Protein AF-A0A9D0GCQ7-F1 (afdb_monomer_lite)

Structure (mmCIF, N/CA/C/O backbone):
data_AF-A0A9D0GCQ7-F1
#
_entry.id   AF-A0A9D0GCQ7-F1
#
loop_
_atom_site.group_PDB
_atom_site.id
_atom_site.type_symbol
_atom_site.label_atom_id
_atom_site.label_alt_id
_atom_site.label_comp_id
_atom_site.label_asym_id
_atom_site.label_entity_id
_atom_site.label_seq_id
_atom_site.pdbx_PDB_ins_code
_atom_site.Cartn_x
_atom_site.Cartn_y
_atom_site.Cartn_z
_atom_site.occupancy
_atom_site.B_iso_or_equiv
_atom_site.auth_seq_id
_atom_site.auth_comp_id
_atom_site.auth_asym_id
_atom_site.auth_atom_id
_atom_site.pdbx_PDB_model_num
ATOM 1 N N . MET A 1 1 ? 6.692 2.609 41.182 1.00 46.78 1 MET A N 1
ATOM 2 C CA . MET A 1 1 ? 5.367 3.273 41.162 1.00 46.78 1 MET A CA 1
ATOM 3 C C . MET A 1 1 ? 4.482 2.515 40.183 1.00 46.78 1 MET A C 1
ATOM 5 O O . MET A 1 1 ? 5.016 2.063 39.179 1.00 46.78 1 MET A O 1
ATOM 9 N N . PRO A 1 2 ? 3.223 2.236 40.548 1.00 45.19 2 PRO A N 1
ATOM 10 C CA . PRO A 1 2 ? 2.572 0.954 40.291 1.00 45.19 2 PRO A CA 1
ATOM 11 C C . PRO A 1 2 ? 2.073 0.790 38.853 1.00 45.19 2 PRO A C 1
ATOM 13 O O . PRO A 1 2 ? 1.591 1.734 38.231 1.00 45.19 2 PRO A O 1
ATOM 16 N N . GLU A 1 3 ? 2.179 -0.450 38.375 1.00 53.00 3 GLU A N 1
ATOM 17 C CA . GLU A 1 3 ? 1.600 -0.982 37.145 1.00 53.00 3 GLU A CA 1
ATOM 18 C C . GLU A 1 3 ? 0.112 -0.633 37.039 1.00 53.00 3 GLU A C 1
ATOM 20 O O . GLU A 1 3 ? -0.752 -1.273 37.643 1.00 53.00 3 GLU A O 1
ATOM 25 N N . ARG A 1 4 ? -0.216 0.362 36.217 1.00 47.91 4 ARG A N 1
ATOM 26 C CA . ARG A 1 4 ? -1.590 0.581 35.773 1.00 47.91 4 ARG A CA 1
ATOM 27 C C . ARG A 1 4 ? -1.899 -0.406 34.650 1.00 47.91 4 ARG A C 1
ATOM 29 O O . ARG A 1 4 ? -1.967 -0.046 33.479 1.00 47.91 4 ARG A O 1
ATOM 36 N N . ASN A 1 5 ? -2.065 -1.672 35.028 1.00 52.56 5 ASN A N 1
ATOM 37 C CA . ASN A 1 5 ? -2.637 -2.731 34.201 1.00 52.56 5 ASN A CA 1
ATOM 38 C C . ASN A 1 5 ? -4.156 -2.523 34.072 1.00 52.56 5 ASN A C 1
ATOM 40 O O . ASN A 1 5 ? -4.963 -3.395 34.403 1.00 52.56 5 ASN A O 1
ATOM 44 N N . ASP A 1 6 ? -4.553 -1.344 33.595 1.00 49.88 6 ASP A N 1
ATOM 45 C CA . ASP A 1 6 ? -5.920 -1.085 33.175 1.00 49.88 6 ASP A CA 1
ATOM 46 C C . ASP A 1 6 ? -6.077 -1.759 31.816 1.00 49.88 6 ASP A C 1
ATOM 48 O O . ASP A 1 6 ? -6.007 -1.123 30.765 1.00 49.88 6 ASP A O 1
ATOM 52 N N . ARG A 1 7 ? -6.261 -3.087 31.832 1.00 53.62 7 ARG A N 1
ATOM 53 C CA . ARG A 1 7 ? -6.811 -3.806 30.685 1.00 53.62 7 ARG A CA 1
ATOM 54 C C . ARG A 1 7 ? -8.117 -3.114 30.341 1.00 53.62 7 ARG A C 1
ATOM 56 O O . ARG A 1 7 ? -9.127 -3.316 31.016 1.00 53.62 7 ARG A O 1
ATOM 63 N N . VAL A 1 8 ? -8.058 -2.251 29.330 1.00 54.50 8 VAL A N 1
ATOM 64 C CA . VAL A 1 8 ? -9.185 -1.525 28.765 1.00 54.50 8 VAL A CA 1
ATOM 65 C C . VAL A 1 8 ? -10.245 -2.572 28.446 1.00 54.50 8 VAL A C 1
ATOM 67 O O . VAL A 1 8 ? -10.161 -3.279 27.444 1.00 54.50 8 VAL A O 1
ATOM 70 N N . LYS A 1 9 ? -11.234 -2.721 29.333 1.00 53.53 9 LYS A N 1
ATOM 71 C CA . LYS A 1 9 ? -12.414 -3.549 29.092 1.00 53.53 9 LYS A CA 1
ATOM 72 C C . LYS A 1 9 ? -13.271 -2.799 28.079 1.00 53.53 9 LYS A C 1
ATOM 74 O O . LYS A 1 9 ? -14.286 -2.198 28.427 1.00 53.53 9 LYS A O 1
ATOM 79 N N . LEU A 1 10 ? -12.835 -2.778 26.820 1.00 56.16 10 LEU A N 1
ATOM 80 C CA . LEU A 1 10 ? -13.740 -2.516 25.713 1.00 56.16 10 LEU A CA 1
ATOM 81 C C . LEU A 1 10 ? -14.829 -3.580 25.828 1.00 56.16 10 LEU A C 1
ATOM 83 O O . LEU A 1 10 ? -14.544 -4.775 25.783 1.00 56.16 10 LEU A O 1
ATOM 87 N N . GLY A 1 11 ? -16.079 -3.160 26.032 1.00 63.78 11 GLY A N 1
ATOM 88 C CA . GLY A 1 11 ? -17.202 -4.081 25.883 1.00 63.78 11 GLY A CA 1
ATOM 89 C C . GLY A 1 11 ? -17.125 -4.747 24.506 1.00 63.78 11 GLY A C 1
ATOM 90 O O . GLY A 1 11 ? -16.542 -4.174 23.586 1.00 63.78 11 GLY A O 1
ATOM 91 N N . PHE A 1 12 ? -17.717 -5.930 24.344 1.00 69.69 12 PHE A N 1
ATOM 92 C CA . PHE A 1 12 ? -17.664 -6.729 23.108 1.00 69.69 12 PHE A CA 1
ATOM 93 C C . PHE A 1 12 ? -17.808 -5.897 21.812 1.00 69.69 12 PHE A C 1
ATOM 95 O O . PHE A 1 12 ? -17.052 -6.078 20.861 1.00 69.69 12 PHE A O 1
ATOM 102 N N . LYS A 1 13 ? -18.699 -4.894 21.816 1.00 70.31 13 LYS A N 1
ATOM 103 C CA . LYS A 1 13 ? -18.906 -3.944 20.706 1.00 70.31 13 LYS A CA 1
ATOM 104 C C . LYS A 1 13 ? -17.667 -3.105 20.346 1.00 70.31 13 LYS A C 1
ATOM 106 O O . LYS A 1 13 ? -17.422 -2.856 19.173 1.00 70.31 13 LYS A O 1
ATOM 111 N N . GLY A 1 14 ? -16.889 -2.665 21.333 1.00 70.56 14 GLY A N 1
ATOM 112 C CA . GLY A 1 14 ? -15.663 -1.891 21.125 1.00 70.56 14 GLY A CA 1
ATOM 113 C C . GLY A 1 14 ? -14.505 -2.735 20.592 1.00 70.56 14 GLY A C 1
ATOM 114 O O . GLY A 1 14 ? -13.755 -2.259 19.745 1.00 70.56 14 GLY A O 1
ATOM 115 N N . ILE A 1 15 ? -14.400 -3.995 21.030 1.00 74.00 15 ILE A N 1
ATOM 116 C CA . ILE A 1 15 ? -13.413 -4.952 20.499 1.00 74.00 15 ILE A CA 1
ATOM 117 C C . ILE A 1 15 ? -13.741 -5.286 19.041 1.00 74.00 15 ILE A C 1
ATOM 119 O O . ILE A 1 15 ? -12.860 -5.244 18.188 1.00 74.00 15 ILE A O 1
ATOM 123 N N . ALA A 1 16 ? -15.017 -5.550 18.739 1.00 74.81 16 ALA A N 1
ATOM 124 C CA . ALA A 1 16 ? -15.465 -5.804 17.374 1.00 74.81 16 ALA A CA 1
ATOM 125 C C . ALA A 1 16 ? -15.187 -4.606 16.448 1.00 74.81 16 ALA A C 1
ATOM 127 O O . ALA A 1 16 ? -14.622 -4.786 15.375 1.00 74.81 16 ALA A O 1
ATOM 128 N N . ALA A 1 17 ? -15.506 -3.378 16.876 1.00 73.81 17 ALA A N 1
ATOM 129 C CA . ALA A 1 17 ? -15.229 -2.172 16.091 1.00 73.81 17 ALA A CA 1
ATOM 130 C C . ALA A 1 17 ? -13.724 -1.946 15.859 1.00 73.81 17 ALA A C 1
ATOM 132 O O . ALA A 1 17 ? -13.329 -1.574 14.757 1.00 73.81 17 ALA A O 1
ATOM 133 N N . TYR A 1 18 ? -12.889 -2.203 16.872 1.00 74.06 18 TYR A N 1
ATOM 134 C CA . TYR A 1 18 ? -11.430 -2.145 16.754 1.00 74.06 18 TYR A CA 1
ATOM 135 C C . TYR A 1 18 ? -10.902 -3.135 15.714 1.00 74.06 18 TYR A C 1
ATOM 137 O O . TYR A 1 18 ? -10.183 -2.732 14.803 1.00 74.06 18 TYR A O 1
ATOM 145 N N . LEU A 1 19 ? -11.296 -4.408 15.815 1.00 76.94 19 LEU A N 1
ATOM 146 C CA . LEU A 1 19 ? -10.848 -5.445 14.886 1.00 76.94 19 LEU A CA 1
ATOM 147 C C . LEU A 1 19 ? -11.304 -5.149 13.458 1.00 76.94 19 LEU A C 1
ATOM 149 O O . LEU A 1 19 ? -10.506 -5.253 12.535 1.00 76.94 19 LEU A O 1
ATOM 153 N N . VAL A 1 20 ? -12.558 -4.729 13.275 1.00 80.38 20 VAL A N 1
ATOM 154 C CA . VAL A 1 20 ? -13.082 -4.375 11.950 1.00 80.38 20 VAL A CA 1
ATOM 155 C C . VAL A 1 20 ? -12.306 -3.203 11.353 1.00 80.38 20 VAL A C 1
ATOM 157 O O . VAL A 1 20 ? -11.857 -3.308 10.217 1.00 80.38 20 VAL A O 1
ATOM 160 N N . LEU A 1 21 ? -12.091 -2.116 12.102 1.00 76.38 21 LEU A N 1
ATOM 161 C CA . LEU A 1 21 ? -11.327 -0.963 11.610 1.00 76.38 21 LEU A CA 1
ATOM 162 C C . LEU A 1 21 ? -9.886 -1.342 11.254 1.00 76.38 21 LEU A C 1
ATOM 164 O O . LEU A 1 21 ? -9.403 -0.965 10.191 1.00 76.38 21 LEU A O 1
ATOM 168 N N . TRP A 1 22 ? -9.223 -2.129 12.101 1.00 79.25 22 TRP A N 1
ATOM 169 C CA . TRP A 1 22 ? -7.849 -2.560 11.863 1.00 79.25 22 TRP A CA 1
ATOM 170 C C . TRP A 1 22 ? -7.726 -3.470 10.632 1.00 79.25 22 TRP A C 1
ATOM 172 O O . TRP A 1 22 ? -6.852 -3.247 9.790 1.00 79.25 22 TRP A O 1
ATOM 182 N N . ILE A 1 23 ? -8.632 -4.444 10.477 1.00 80.62 23 ILE A N 1
ATOM 183 C CA . ILE A 1 23 ? -8.663 -5.336 9.308 1.00 80.62 23 ILE A CA 1
ATOM 184 C C . ILE A 1 23 ? -8.950 -4.531 8.039 1.00 80.62 23 ILE A C 1
ATOM 186 O O . ILE A 1 23 ? -8.242 -4.686 7.047 1.00 80.62 23 ILE A O 1
ATOM 190 N N . VAL A 1 24 ? -9.953 -3.646 8.066 1.00 81.81 24 VAL A N 1
ATOM 191 C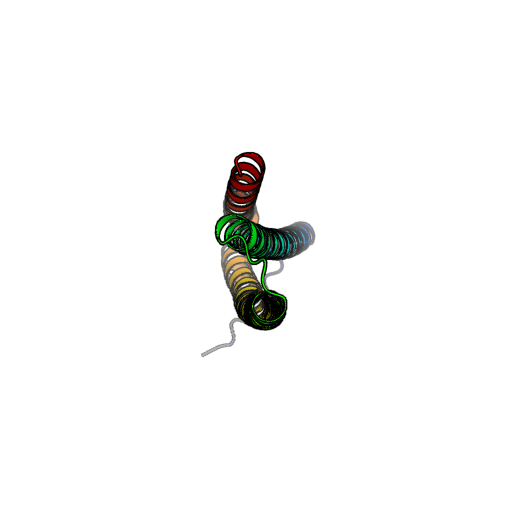 CA . VAL A 1 24 ? -10.338 -2.830 6.905 1.00 81.81 24 VAL A CA 1
ATOM 192 C C . VAL A 1 24 ? -9.200 -1.903 6.485 1.00 81.81 24 VAL A C 1
ATOM 194 O O . VAL A 1 24 ? -8.879 -1.839 5.302 1.00 81.81 24 VAL A O 1
ATOM 197 N N . SER A 1 25 ? -8.544 -1.222 7.424 1.00 74.62 25 SER A N 1
ATOM 198 C CA . SER A 1 25 ? -7.414 -0.346 7.100 1.00 74.62 25 SER A CA 1
ATOM 199 C C . SER A 1 25 ? -6.205 -1.115 6.580 1.00 74.62 25 SER A C 1
ATOM 201 O O . SER A 1 25 ? -5.588 -0.675 5.615 1.00 74.62 25 SER A O 1
ATOM 203 N N . THR A 1 26 ? -5.900 -2.283 7.149 1.00 76.62 26 THR A N 1
ATOM 204 C CA . THR A 1 26 ? -4.832 -3.151 6.629 1.00 76.62 26 THR A CA 1
ATOM 205 C C . THR A 1 26 ? -5.148 -3.617 5.207 1.00 76.62 26 THR A C 1
ATOM 207 O O . THR A 1 26 ? -4.294 -3.542 4.327 1.00 76.62 26 THR A O 1
ATOM 210 N N . ALA A 1 27 ? -6.390 -4.033 4.949 1.00 77.25 27 ALA A N 1
ATOM 211 C CA . ALA A 1 27 ? -6.829 -4.420 3.614 1.00 77.25 27 ALA A CA 1
ATOM 212 C C . ALA A 1 27 ? -6.727 -3.256 2.614 1.00 77.25 27 ALA A C 1
ATOM 214 O O . ALA A 1 27 ? -6.256 -3.454 1.499 1.00 77.25 27 ALA A O 1
ATOM 215 N N . LEU A 1 28 ? -7.104 -2.038 3.016 1.00 78.06 28 LEU A N 1
ATOM 216 C CA . LEU A 1 28 ? -6.983 -0.846 2.172 1.00 78.06 28 LEU A CA 1
ATOM 217 C C . LEU A 1 28 ? -5.527 -0.515 1.829 1.00 78.06 28 LEU A C 1
ATOM 219 O O . LEU A 1 28 ? -5.243 -0.188 0.682 1.00 78.06 28 LEU A O 1
ATOM 223 N N . VAL A 1 29 ? -4.600 -0.653 2.781 1.00 79.88 29 VAL A N 1
ATOM 224 C CA . VAL A 1 29 ? -3.161 -0.471 2.520 1.00 79.88 29 VAL A CA 1
ATOM 225 C C . VAL A 1 29 ? -2.657 -1.492 1.500 1.00 79.88 29 VAL A C 1
ATOM 227 O O . VAL A 1 29 ? -1.922 -1.130 0.585 1.00 79.88 29 VAL A O 1
ATOM 230 N N . LEU A 1 30 ? -3.079 -2.755 1.613 1.00 78.88 30 LEU A N 1
ATOM 231 C CA . LEU A 1 30 ? -2.718 -3.791 0.642 1.00 78.88 30 LEU A CA 1
ATOM 232 C C . LEU A 1 30 ? -3.270 -3.484 -0.756 1.00 78.88 30 LEU A C 1
ATOM 234 O O . LEU A 1 30 ? -2.573 -3.688 -1.748 1.00 78.88 30 LEU A O 1
ATOM 238 N N . VAL A 1 31 ? -4.499 -2.970 -0.843 1.00 79.31 31 VAL A N 1
ATOM 239 C CA . VAL A 1 31 ? -5.092 -2.538 -2.116 1.00 79.31 31 VAL A CA 1
ATOM 240 C C . VAL A 1 31 ? -4.293 -1.387 -2.724 1.00 79.31 31 VAL A C 1
ATOM 242 O O . VAL A 1 31 ? -3.931 -1.468 -3.896 1.00 79.31 31 VAL A O 1
ATOM 245 N N . ASP A 1 32 ? -3.969 -0.354 -1.946 1.00 79.75 32 ASP A N 1
ATOM 246 C CA . ASP A 1 32 ? -3.210 0.805 -2.435 1.00 79.75 32 ASP A CA 1
ATOM 247 C C . ASP A 1 32 ? -1.813 0.395 -2.925 1.00 79.75 32 ASP A C 1
ATOM 249 O O . ASP A 1 32 ? -1.364 0.790 -3.998 1.00 79.75 32 ASP A O 1
ATOM 253 N N . MET A 1 33 ? -1.174 -0.531 -2.213 1.00 78.06 33 MET A N 1
ATOM 254 C CA . MET A 1 33 ? 0.071 -1.169 -2.630 1.00 78.06 33 MET A CA 1
ATOM 255 C C . MET A 1 33 ? -0.037 -1.849 -3.998 1.00 78.06 33 MET A C 1
ATOM 257 O O . MET A 1 33 ? 0.781 -1.601 -4.888 1.00 78.06 33 MET A O 1
ATOM 261 N N . VAL A 1 34 ? -1.053 -2.688 -4.199 1.00 82.06 34 VAL A N 1
ATOM 262 C CA . VAL A 1 34 ? -1.273 -3.356 -5.490 1.00 82.06 34 VAL A CA 1
ATOM 263 C C . VAL A 1 34 ? -1.522 -2.337 -6.605 1.00 82.06 34 VAL A C 1
ATOM 265 O O . VAL A 1 34 ? -0.990 -2.505 -7.705 1.00 82.06 34 VAL A O 1
ATOM 268 N N . LEU A 1 35 ? -2.272 -1.267 -6.324 1.00 79.81 35 LEU A N 1
ATOM 269 C CA . LEU A 1 35 ? -2.525 -0.194 -7.285 1.00 79.81 35 LEU A CA 1
ATOM 270 C C . LEU A 1 35 ? -1.227 0.515 -7.688 1.00 79.81 35 LEU A C 1
ATOM 272 O O . LEU A 1 35 ? -0.952 0.621 -8.885 1.00 79.81 35 LEU A O 1
ATOM 276 N N . VAL A 1 36 ? -0.385 0.904 -6.726 1.00 78.94 36 VAL A N 1
ATOM 277 C CA . VAL A 1 36 ? 0.922 1.532 -6.991 1.00 78.94 36 VAL A CA 1
ATOM 278 C C . VAL A 1 36 ? 1.814 0.623 -7.835 1.00 78.94 36 VAL A C 1
ATOM 280 O O . VAL A 1 36 ? 2.391 1.075 -8.826 1.00 78.94 36 VAL A O 1
ATOM 283 N N . ARG A 1 37 ? 1.880 -0.676 -7.510 1.00 82.50 37 ARG A N 1
ATOM 284 C CA . ARG A 1 37 ? 2.640 -1.648 -8.310 1.00 82.50 37 ARG A CA 1
ATOM 285 C C . ARG A 1 37 ? 2.142 -1.717 -9.746 1.00 82.50 37 ARG A C 1
ATOM 287 O O . ARG A 1 37 ? 2.947 -1.675 -10.674 1.00 82.50 37 ARG A O 1
ATOM 294 N N . SER A 1 38 ? 0.826 -1.804 -9.931 1.00 81.19 38 SER A N 1
ATOM 295 C CA . SER A 1 38 ? 0.236 -1.864 -11.268 1.00 81.19 38 SER A CA 1
ATOM 296 C C . SER A 1 38 ? 0.533 -0.603 -12.086 1.00 81.19 38 SER A C 1
ATOM 298 O O . SER A 1 38 ? 0.973 -0.724 -13.227 1.00 81.19 38 SER A O 1
ATOM 300 N N . ALA A 1 39 ? 0.426 0.583 -11.478 1.00 78.62 39 ALA A N 1
ATOM 301 C CA . ALA A 1 39 ? 0.721 1.855 -12.132 1.00 78.62 39 ALA A CA 1
ATOM 302 C C . ALA A 1 39 ? 2.198 1.964 -12.550 1.00 78.62 39 ALA A C 1
ATOM 304 O O . ALA A 1 39 ? 2.494 2.377 -13.670 1.00 78.62 39 ALA A O 1
ATOM 305 N N . CYS A 1 40 ? 3.141 1.541 -11.698 1.00 80.25 40 CYS A N 1
ATOM 306 C CA . CYS A 1 40 ? 4.563 1.512 -12.056 1.00 80.25 40 CYS A CA 1
ATOM 307 C C . CYS A 1 40 ? 4.841 0.599 -13.260 1.00 80.25 40 CYS A C 1
ATOM 309 O O . CYS A 1 40 ? 5.591 0.980 -14.159 1.00 80.25 40 CYS A O 1
ATOM 311 N N . MET A 1 41 ? 4.225 -0.586 -13.306 1.00 81.75 41 MET A N 1
ATOM 312 C CA . MET A 1 41 ? 4.410 -1.533 -14.410 1.00 81.75 41 MET A CA 1
ATOM 313 C C . MET A 1 41 ? 3.775 -1.038 -15.716 1.00 81.75 41 MET A C 1
ATOM 315 O O . MET A 1 41 ? 4.387 -1.173 -16.777 1.00 81.75 41 MET A O 1
ATOM 319 N N . GLU A 1 42 ? 2.594 -0.417 -15.652 1.00 81.62 42 GLU A N 1
ATOM 320 C CA . GLU A 1 42 ? 1.953 0.233 -16.805 1.00 81.62 42 GLU A CA 1
ATOM 321 C C . GLU A 1 42 ? 2.835 1.371 -17.356 1.00 81.62 42 GLU A C 1
ATOM 323 O O . GLU A 1 42 ? 3.034 1.476 -18.569 1.00 81.62 42 GLU A O 1
ATOM 328 N N . LEU A 1 43 ? 3.465 2.160 -16.480 1.00 79.19 43 LEU A N 1
ATOM 329 C CA . LEU A 1 43 ? 4.358 3.256 -16.864 1.00 79.19 43 LEU A CA 1
ATOM 330 C C . LEU A 1 43 ? 5.664 2.754 -17.507 1.00 79.19 43 LEU A C 1
ATOM 332 O O . LEU A 1 43 ? 6.123 3.317 -18.504 1.00 79.19 43 LEU A O 1
ATOM 336 N N . LEU A 1 44 ? 6.231 1.652 -17.002 1.00 80.25 44 LEU A N 1
ATOM 337 C CA . LEU A 1 44 ? 7.369 0.971 -17.634 1.00 80.25 44 LEU A CA 1
ATOM 338 C C . LEU A 1 44 ? 6.995 0.412 -19.013 1.00 80.25 44 LEU A C 1
ATOM 340 O O . LEU A 1 44 ? 7.757 0.571 -19.969 1.00 80.25 44 LEU A O 1
ATOM 344 N N . ALA A 1 45 ? 5.813 -0.193 -19.149 1.00 79.75 45 ALA A N 1
ATOM 345 C CA . ALA A 1 45 ? 5.322 -0.698 -20.428 1.00 79.75 45 ALA A CA 1
ATOM 346 C C . ALA A 1 45 ? 5.099 0.437 -21.446 1.00 79.75 45 ALA A C 1
ATOM 348 O O . ALA A 1 45 ? 5.489 0.315 -22.612 1.00 79.75 45 ALA A O 1
ATOM 349 N N . TRP A 1 46 ? 4.540 1.569 -21.007 1.00 79.00 46 TRP A N 1
ATOM 350 C CA . TRP A 1 46 ? 4.406 2.767 -21.834 1.00 79.00 46 TRP A CA 1
ATOM 351 C C . TRP A 1 46 ? 5.772 3.302 -22.278 1.00 79.00 46 TRP A C 1
ATOM 353 O O . TRP A 1 46 ? 5.976 3.564 -23.465 1.00 79.00 46 TRP A O 1
ATOM 363 N N . TYR A 1 47 ? 6.745 3.378 -21.365 1.00 79.25 47 TYR A N 1
ATOM 364 C CA . TYR A 1 47 ? 8.105 3.810 -21.691 1.00 79.25 47 TYR A CA 1
ATOM 365 C C . TYR A 1 47 ? 8.771 2.895 -22.731 1.00 79.25 47 TYR A C 1
ATOM 367 O O . TYR A 1 47 ? 9.397 3.384 -23.677 1.00 79.25 47 TYR A O 1
ATOM 375 N N . ALA A 1 48 ? 8.581 1.577 -22.615 1.00 76.44 48 ALA A N 1
ATOM 376 C CA . ALA A 1 48 ? 9.062 0.606 -23.598 1.00 76.44 48 ALA A CA 1
ATOM 377 C C . ALA A 1 48 ? 8.462 0.846 -24.993 1.00 76.44 48 ALA A C 1
ATOM 379 O O . ALA A 1 48 ? 9.171 0.787 -26.001 1.00 76.44 48 ALA A O 1
ATOM 380 N N . LYS A 1 49 ? 7.159 1.155 -25.044 1.00 74.88 49 LYS A N 1
ATOM 381 C CA . LYS A 1 49 ? 6.425 1.452 -26.280 1.00 74.88 49 LYS A CA 1
ATOM 382 C C . LYS A 1 49 ? 6.917 2.744 -26.935 1.00 74.88 49 LYS A C 1
ATOM 384 O O . LYS A 1 49 ? 7.156 2.755 -28.138 1.00 74.88 49 LYS A O 1
ATOM 389 N N . VAL A 1 50 ? 7.126 3.808 -26.157 1.00 77.31 50 VAL A N 1
ATOM 390 C CA . VAL A 1 50 ? 7.613 5.109 -26.658 1.00 77.31 50 VAL A CA 1
ATOM 391 C C . VAL A 1 50 ? 9.050 5.024 -27.170 1.00 77.31 50 VAL A C 1
ATOM 393 O O . VAL A 1 50 ? 9.377 5.613 -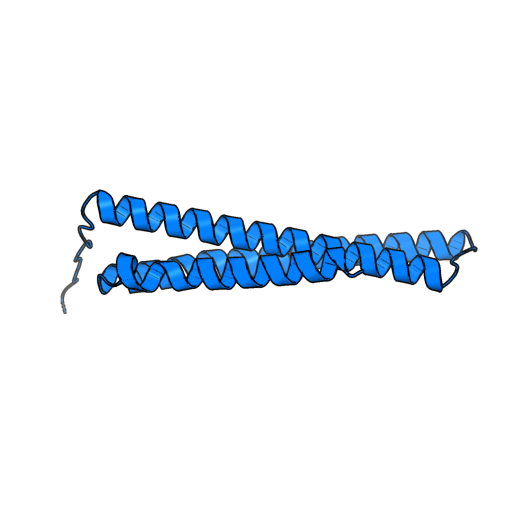28.197 1.00 77.31 50 VAL A O 1
ATOM 396 N N . ARG A 1 51 ? 9.919 4.268 -26.491 1.00 74.38 51 ARG A N 1
ATOM 397 C CA . ARG A 1 51 ? 11.316 4.075 -26.915 1.00 74.38 51 ARG A CA 1
ATOM 398 C C . ARG A 1 51 ? 11.475 3.146 -28.120 1.00 74.38 51 ARG A C 1
ATOM 400 O O . ARG A 1 51 ? 12.599 2.982 -28.581 1.00 74.38 51 ARG A O 1
ATOM 407 N N . ASN A 1 52 ? 10.378 2.567 -28.617 1.00 67.62 52 ASN A N 1
ATOM 408 C CA . ASN A 1 52 ? 10.333 1.663 -29.762 1.00 67.62 52 ASN A CA 1
ATOM 409 C C . ASN A 1 52 ? 11.470 0.630 -29.717 1.00 67.62 52 ASN A C 1
ATOM 411 O O . ASN A 1 52 ? 12.284 0.538 -30.636 1.00 67.62 52 ASN A O 1
ATOM 415 N N . ILE A 1 53 ? 11.565 -0.092 -28.593 1.00 64.50 53 ILE A N 1
ATOM 416 C CA . ILE A 1 53 ? 12.620 -1.079 -28.334 1.00 64.50 53 ILE A CA 1
ATOM 417 C C . ILE A 1 53 ? 12.458 -2.244 -29.331 1.00 64.50 53 ILE A C 1
ATOM 419 O O . ILE A 1 53 ? 11.798 -3.253 -29.066 1.00 64.50 53 ILE A O 1
ATOM 423 N N . ALA A 1 54 ? 13.005 -2.066 -30.532 1.00 58.94 54 ALA A N 1
ATOM 424 C CA . ALA A 1 54 ? 12.910 -2.998 -31.650 1.00 58.94 54 ALA A CA 1
ATOM 425 C C . ALA A 1 54 ? 14.014 -4.061 -31.601 1.00 58.94 54 ALA A C 1
ATOM 427 O O . ALA A 1 54 ? 13.801 -5.184 -32.050 1.00 58.94 54 ALA A O 1
ATOM 428 N N . ASP A 1 55 ? 15.156 -3.715 -31.006 1.00 71.31 55 ASP A N 1
ATOM 429 C CA . ASP A 1 55 ? 16.342 -4.561 -30.965 1.00 71.31 55 ASP A CA 1
ATOM 430 C C . ASP A 1 55 ? 16.229 -5.667 -29.908 1.00 71.31 55 ASP A C 1
ATOM 432 O O . ASP A 1 55 ? 15.888 -5.413 -28.746 1.00 71.31 55 ASP A O 1
ATOM 436 N N . THR A 1 56 ? 16.543 -6.907 -30.286 1.00 66.44 56 THR A N 1
ATOM 437 C CA . THR A 1 56 ? 16.376 -8.090 -29.421 1.00 66.44 56 THR A CA 1
ATOM 438 C C . THR A 1 56 ? 17.221 -7.985 -28.148 1.00 66.44 56 THR A C 1
ATOM 440 O O . THR A 1 56 ? 16.745 -8.305 -27.059 1.00 66.44 56 THR A O 1
ATOM 443 N N . ALA A 1 57 ? 18.445 -7.456 -28.254 1.00 70.44 57 ALA A N 1
ATOM 444 C CA . ALA A 1 57 ? 19.328 -7.222 -27.108 1.00 70.44 57 ALA A CA 1
ATOM 445 C C . ALA A 1 57 ? 18.787 -6.133 -26.160 1.00 70.44 57 ALA A C 1
ATOM 447 O O . ALA A 1 57 ? 18.855 -6.272 -24.937 1.00 70.44 57 ALA A O 1
ATOM 448 N N . ALA A 1 58 ? 18.183 -5.077 -26.714 1.00 68.62 58 ALA A N 1
ATOM 449 C CA . ALA A 1 58 ? 17.577 -4.003 -25.933 1.00 68.62 58 ALA A CA 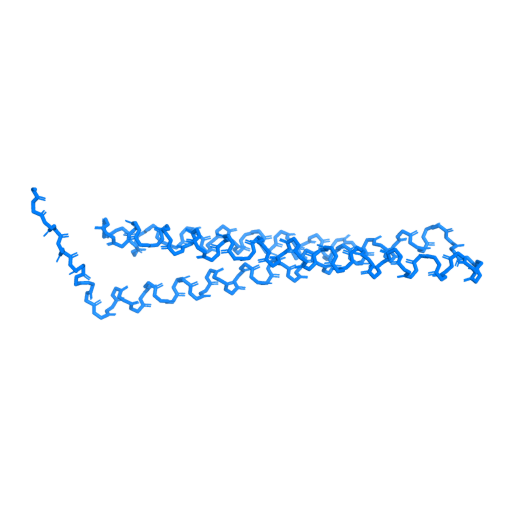1
ATOM 450 C C . ALA A 1 58 ? 16.305 -4.474 -25.203 1.00 68.62 58 ALA A C 1
ATOM 452 O O . ALA A 1 58 ? 16.069 -4.061 -24.069 1.00 68.62 58 ALA A O 1
ATOM 453 N N . ARG A 1 59 ? 15.531 -5.401 -25.791 1.00 70.31 59 ARG A N 1
ATOM 454 C CA . ARG A 1 59 ? 14.386 -6.054 -25.125 1.00 70.31 59 ARG A CA 1
ATOM 455 C C . ARG A 1 59 ? 14.811 -6.928 -23.948 1.00 70.31 59 ARG A C 1
ATOM 457 O O . ARG A 1 59 ? 14.176 -6.864 -22.900 1.00 70.31 59 ARG A O 1
ATOM 464 N N . PHE A 1 60 ? 15.886 -7.706 -24.097 1.00 71.94 60 PHE A N 1
ATOM 465 C CA . PHE A 1 60 ? 16.428 -8.517 -23.000 1.00 71.94 60 PHE A CA 1
ATOM 466 C C . PHE A 1 60 ? 16.904 -7.648 -21.833 1.00 71.94 60 PHE A C 1
ATOM 468 O O . PHE A 1 60 ? 16.502 -7.882 -20.696 1.00 71.94 60 PHE A O 1
ATOM 475 N N . SER A 1 61 ? 17.704 -6.615 -22.114 1.00 76.75 61 SER A N 1
ATOM 476 C CA . SER A 1 61 ? 18.178 -5.676 -21.089 1.00 76.75 61 SER A CA 1
ATOM 477 C C . SER A 1 61 ? 17.013 -4.968 -20.384 1.00 76.75 61 SER A C 1
ATOM 479 O O . SER A 1 61 ? 16.969 -4.903 -19.157 1.00 76.75 61 SER A O 1
ATOM 481 N N . PHE A 1 62 ? 16.005 -4.531 -21.144 1.00 77.31 62 PHE A N 1
ATOM 482 C CA . PHE A 1 62 ? 14.805 -3.918 -20.580 1.00 77.31 62 PHE A CA 1
ATOM 483 C C . PHE A 1 62 ? 14.009 -4.884 -19.688 1.00 77.31 62 PHE A C 1
ATOM 485 O O . PHE A 1 62 ? 13.566 -4.488 -18.615 1.00 77.31 62 PHE A O 1
ATOM 492 N N . GLY A 1 63 ? 13.881 -6.158 -20.074 1.00 78.12 63 GLY A N 1
ATOM 493 C CA . GLY A 1 63 ? 13.234 -7.186 -19.253 1.00 78.12 63 GLY A CA 1
ATOM 494 C C . GLY A 1 63 ? 13.918 -7.394 -17.898 1.00 78.12 63 GLY A C 1
ATOM 495 O O . GLY A 1 63 ? 13.237 -7.462 -16.878 1.00 78.12 63 GLY A O 1
ATOM 496 N N . PHE A 1 64 ? 15.256 -7.408 -17.866 1.00 82.75 64 PHE A N 1
ATOM 497 C CA . PHE A 1 64 ? 16.012 -7.464 -16.609 1.00 82.75 64 PHE A CA 1
ATOM 498 C C . PHE A 1 64 ? 15.782 -6.231 -15.733 1.00 82.75 64 PHE A C 1
ATOM 500 O O . PHE A 1 64 ? 15.624 -6.366 -14.522 1.00 82.75 64 PHE A O 1
ATOM 507 N N . VAL A 1 65 ? 15.741 -5.036 -16.330 1.00 81.25 65 VAL A N 1
ATOM 508 C CA . VAL A 1 65 ? 15.462 -3.796 -15.591 1.00 81.25 65 VAL A CA 1
ATOM 509 C C . VAL A 1 65 ? 14.054 -3.824 -15.002 1.00 81.25 65 VAL A C 1
ATOM 511 O O . VAL A 1 65 ? 13.885 -3.488 -13.835 1.00 81.25 65 VAL A O 1
ATOM 514 N N . VAL A 1 66 ? 13.053 -4.267 -15.766 1.00 83.81 66 VAL A N 1
ATOM 515 C CA . VAL A 1 66 ? 11.669 -4.377 -15.285 1.00 83.81 66 VAL A CA 1
ATOM 516 C C . VAL A 1 66 ? 11.556 -5.380 -14.133 1.00 83.81 66 VAL A C 1
ATOM 518 O O . VAL A 1 66 ? 10.944 -5.050 -13.122 1.00 83.81 66 VAL A O 1
ATOM 521 N N . ASP A 1 67 ? 12.179 -6.558 -14.232 1.00 82.94 67 ASP A N 1
ATOM 522 C CA . ASP A 1 67 ? 12.173 -7.558 -13.150 1.00 82.94 67 ASP A CA 1
ATOM 523 C C . ASP A 1 67 ? 12.905 -7.049 -11.893 1.00 82.94 67 ASP A C 1
ATOM 525 O O . ASP A 1 67 ? 12.414 -7.193 -10.774 1.00 82.94 67 ASP A O 1
ATOM 529 N N . ALA A 1 68 ? 14.049 -6.379 -12.057 1.00 83.88 68 ALA A N 1
ATOM 530 C CA . ALA A 1 68 ? 14.770 -5.773 -10.939 1.00 83.88 68 ALA A CA 1
ATOM 531 C C . ALA A 1 68 ? 13.951 -4.665 -10.253 1.00 83.88 68 ALA A C 1
ATOM 533 O O . ALA A 1 68 ? 13.916 -4.599 -9.021 1.00 83.88 68 ALA A O 1
ATOM 534 N N . VAL A 1 69 ? 13.269 -3.822 -11.036 1.00 83.75 69 VAL A N 1
ATOM 535 C CA . VAL A 1 69 ? 12.385 -2.773 -10.513 1.00 83.75 69 VAL A CA 1
ATOM 536 C C . VAL A 1 69 ? 11.183 -3.384 -9.801 1.00 83.75 69 VAL A C 1
ATOM 538 O O . VAL A 1 69 ? 10.895 -2.957 -8.690 1.00 83.75 69 VAL A O 1
ATOM 541 N N . ASP A 1 70 ? 10.527 -4.402 -10.365 1.00 84.44 70 ASP A N 1
ATOM 542 C CA . ASP A 1 70 ? 9.381 -5.067 -9.729 1.00 84.44 70 ASP A CA 1
ATOM 543 C C . ASP A 1 70 ? 9.769 -5.692 -8.381 1.00 84.44 70 ASP A C 1
ATOM 545 O O . ASP A 1 70 ? 9.107 -5.466 -7.368 1.00 84.44 70 ASP A O 1
ATOM 549 N N . ARG A 1 71 ? 10.907 -6.396 -8.320 1.00 83.06 71 ARG A N 1
ATOM 550 C CA . ARG A 1 71 ? 11.432 -6.961 -7.065 1.00 83.06 71 ARG A CA 1
ATOM 551 C C . ARG A 1 71 ? 11.789 -5.884 -6.044 1.00 83.06 71 ARG A C 1
ATOM 553 O O . ARG A 1 71 ? 11.485 -6.040 -4.861 1.00 83.06 71 ARG A O 1
ATOM 560 N N . GLY A 1 72 ? 12.421 -4.796 -6.484 1.00 83.12 72 GLY A N 1
ATOM 561 C CA . GLY A 1 72 ? 12.728 -3.651 -5.626 1.00 83.12 72 GLY A CA 1
ATOM 562 C C . GLY A 1 72 ? 11.460 -2.998 -5.075 1.00 83.12 72 GLY A C 1
ATOM 563 O O . GLY A 1 72 ? 11.380 -2.706 -3.882 1.00 83.12 72 GLY A O 1
ATOM 564 N N . LEU A 1 73 ? 10.441 -2.843 -5.922 1.00 82.19 73 LEU A N 1
ATOM 565 C CA . LEU A 1 73 ? 9.145 -2.297 -5.543 1.00 82.19 73 LEU A CA 1
ATOM 566 C C . LEU A 1 73 ? 8.461 -3.185 -4.501 1.00 82.19 73 LEU A C 1
ATOM 568 O O . LEU A 1 73 ? 8.015 -2.683 -3.474 1.00 82.19 73 LEU A O 1
ATOM 572 N N . LEU A 1 74 ? 8.453 -4.506 -4.712 1.00 83.62 74 LEU A N 1
ATOM 573 C CA . LEU A 1 74 ? 7.906 -5.473 -3.758 1.00 83.62 74 LEU A CA 1
ATOM 574 C C . LEU A 1 74 ? 8.590 -5.382 -2.390 1.00 83.62 74 LEU A C 1
ATOM 576 O O . LEU A 1 74 ? 7.905 -5.436 -1.370 1.00 83.62 74 LEU A O 1
ATOM 580 N N . LEU A 1 75 ? 9.914 -5.203 -2.348 1.00 82.75 75 LEU A N 1
ATOM 581 C CA . LEU A 1 75 ? 10.647 -5.035 -1.093 1.00 82.75 75 LEU A CA 1
ATOM 582 C C . LEU A 1 75 ? 10.236 -3.743 -0.369 1.00 82.75 75 LEU A C 1
ATOM 584 O O . LEU A 1 75 ? 9.924 -3.772 0.821 1.00 82.75 75 LEU A O 1
ATOM 588 N N . VAL A 1 76 ? 10.194 -2.617 -1.087 1.00 81.38 76 VAL A N 1
ATOM 589 C CA . VAL A 1 76 ? 9.773 -1.321 -0.527 1.00 81.38 76 VAL A CA 1
ATOM 590 C C . VAL A 1 76 ? 8.337 -1.395 -0.012 1.00 81.38 76 VAL A C 1
ATOM 592 O O . VAL A 1 76 ? 8.056 -0.946 1.098 1.00 81.38 76 VAL A O 1
ATOM 595 N N . MET A 1 77 ? 7.438 -2.013 -0.776 1.00 78.00 77 MET A N 1
ATOM 596 C CA . MET A 1 77 ? 6.043 -2.212 -0.390 1.00 78.00 77 MET A CA 1
ATOM 597 C C . MET A 1 77 ? 5.909 -3.138 0.816 1.00 78.00 77 MET A C 1
ATOM 599 O O . MET A 1 77 ? 5.115 -2.853 1.704 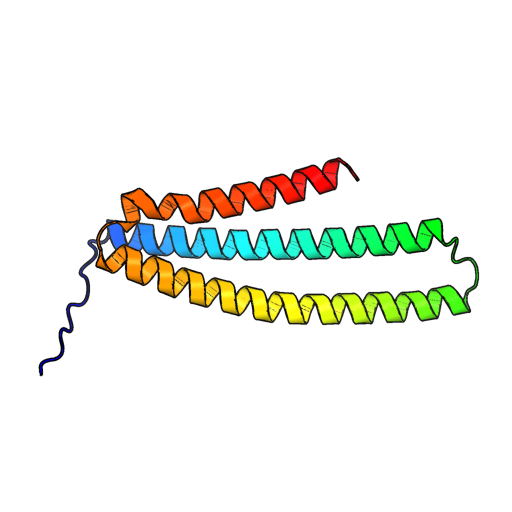1.00 78.00 77 MET A O 1
ATOM 603 N N . ALA A 1 78 ? 6.701 -4.207 0.906 1.00 78.19 78 ALA A N 1
ATOM 604 C CA . ALA A 1 78 ? 6.692 -5.085 2.070 1.00 78.19 78 ALA A CA 1
ATOM 605 C C . ALA A 1 78 ? 7.087 -4.325 3.346 1.00 78.19 78 ALA A C 1
ATOM 607 O O . ALA A 1 78 ? 6.401 -4.427 4.362 1.00 78.19 78 ALA A O 1
ATOM 608 N N . VAL A 1 79 ? 8.143 -3.505 3.283 1.00 83.81 79 VAL A N 1
ATOM 609 C CA . VAL A 1 79 ? 8.586 -2.673 4.415 1.00 83.81 79 VAL A CA 1
ATOM 610 C C . VAL A 1 79 ? 7.536 -1.618 4.768 1.00 83.81 79 VAL A C 1
ATOM 612 O O . VAL A 1 79 ? 7.181 -1.466 5.939 1.00 83.81 79 VAL A O 1
ATOM 615 N N . ALA A 1 80 ? 6.997 -0.920 3.768 1.00 76.75 80 ALA A N 1
ATOM 616 C CA . ALA A 1 80 ? 5.953 0.078 3.969 1.00 76.75 80 ALA A CA 1
ATOM 617 C C . ALA A 1 80 ? 4.664 -0.539 4.541 1.00 76.75 80 ALA A C 1
ATOM 619 O O . ALA A 1 80 ? 4.037 0.059 5.410 1.00 76.75 80 ALA A O 1
ATOM 620 N N . GLY A 1 81 ? 4.296 -1.751 4.117 1.00 76.56 81 GLY A N 1
ATOM 621 C CA . GLY A 1 81 ? 3.112 -2.471 4.587 1.00 76.56 81 GLY A CA 1
ATOM 622 C C . GLY A 1 81 ? 3.255 -2.900 6.035 1.00 76.56 81 GLY A C 1
ATOM 623 O O . GLY A 1 81 ? 2.330 -2.714 6.824 1.00 76.56 81 GLY A O 1
ATOM 624 N N . LEU A 1 82 ? 4.442 -3.376 6.412 1.00 79.44 82 LEU A N 1
ATOM 625 C CA . LEU A 1 82 ? 4.755 -3.696 7.801 1.00 79.44 82 LEU A CA 1
ATOM 626 C C . LEU A 1 82 ? 4.697 -2.442 8.685 1.00 79.44 82 LEU A C 1
ATOM 628 O O . LEU A 1 82 ? 4.070 -2.454 9.744 1.00 79.44 82 LEU A O 1
ATOM 632 N N . GLY A 1 83 ? 5.298 -1.340 8.224 1.00 78.12 83 GLY A N 1
ATOM 633 C CA . GLY A 1 83 ? 5.268 -0.056 8.925 1.00 78.12 83 GLY A CA 1
ATOM 634 C C . GLY A 1 83 ? 3.850 0.494 9.089 1.00 78.12 83 GLY A C 1
ATOM 635 O O . GLY A 1 83 ? 3.485 0.943 10.174 1.00 78.12 83 GLY A O 1
ATOM 636 N N . ALA A 1 84 ? 3.025 0.401 8.045 1.00 74.06 84 ALA A N 1
ATOM 637 C CA . ALA A 1 84 ? 1.629 0.816 8.084 1.00 74.06 84 ALA A CA 1
ATOM 638 C C . ALA A 1 84 ? 0.795 -0.056 9.033 1.00 74.06 84 ALA A C 1
ATOM 640 O O . ALA A 1 84 ? 0.007 0.486 9.803 1.00 74.06 84 ALA A O 1
ATOM 641 N N . ALA A 1 85 ? 0.993 -1.378 9.038 1.00 74.75 85 ALA A N 1
ATOM 642 C CA . ALA A 1 85 ? 0.293 -2.286 9.946 1.00 74.75 85 ALA A CA 1
ATOM 643 C C . ALA A 1 85 ? 0.607 -1.973 11.419 1.00 74.75 85 ALA A C 1
ATOM 645 O O . ALA A 1 85 ? -0.312 -1.823 12.229 1.00 74.75 85 ALA A O 1
ATOM 646 N N . ILE A 1 86 ? 1.892 -1.787 11.746 1.00 79.88 86 ILE A N 1
ATOM 647 C CA . ILE A 1 86 ? 2.342 -1.421 13.098 1.00 79.88 86 ILE A CA 1
ATOM 648 C C . ILE A 1 86 ? 1.832 -0.024 13.478 1.00 79.88 86 ILE A C 1
ATOM 650 O O . ILE A 1 86 ? 1.339 0.184 14.587 1.00 79.88 86 ILE A O 1
ATOM 654 N N . GLY A 1 87 ? 1.914 0.941 12.558 1.00 75.06 87 GLY A N 1
ATOM 655 C CA . GLY A 1 87 ? 1.445 2.309 12.781 1.00 75.06 87 GLY A CA 1
ATOM 656 C C . GLY A 1 87 ? -0.064 2.389 13.014 1.00 75.06 87 GLY A C 1
ATOM 657 O O . GLY A 1 87 ? -0.511 3.085 13.926 1.00 75.06 87 GLY A O 1
ATOM 658 N N . LEU A 1 88 ? -0.851 1.637 12.239 1.00 75.81 88 LEU A N 1
ATOM 659 C CA . LEU A 1 88 ? -2.298 1.521 12.418 1.00 75.81 88 LEU A CA 1
ATOM 660 C C . LEU A 1 88 ? -2.635 0.871 13.758 1.00 75.81 88 LEU A C 1
ATOM 662 O O . LEU A 1 88 ? -3.506 1.371 14.465 1.00 75.81 88 LEU A O 1
ATOM 666 N N . GLU A 1 89 ? -1.937 -0.200 14.141 1.00 77.06 89 GLU A N 1
ATOM 667 C CA . GLU A 1 89 ? -2.131 -0.838 15.445 1.00 77.06 89 GLU A CA 1
ATOM 668 C C . GLU A 1 89 ? -1.857 0.140 16.596 1.00 77.06 89 GLU A C 1
ATOM 670 O O . GLU A 1 89 ? -2.699 0.303 17.483 1.00 77.06 89 GLU A O 1
ATOM 675 N N . ALA A 1 90 ? -0.732 0.860 16.554 1.00 74.44 90 ALA A N 1
ATOM 676 C CA . ALA A 1 90 ? -0.388 1.862 17.560 1.00 74.44 90 ALA A CA 1
ATOM 677 C C . ALA A 1 90 ? -1.436 2.988 17.635 1.00 74.44 90 ALA A C 1
ATOM 679 O O . ALA A 1 90 ? -1.869 3.371 18.727 1.00 74.44 90 ALA A O 1
ATOM 680 N N . LEU A 1 91 ? -1.895 3.482 16.481 1.00 74.44 91 LEU A N 1
ATOM 681 C CA . LEU A 1 91 ? -2.903 4.536 16.391 1.00 74.44 91 LEU A CA 1
ATOM 682 C C . LEU A 1 91 ? -4.256 4.078 16.949 1.00 74.44 91 LEU A C 1
ATOM 684 O O . LEU A 1 91 ? -4.869 4.783 17.756 1.00 74.44 91 LEU A O 1
ATOM 688 N N . TYR A 1 92 ? -4.727 2.893 16.555 1.00 71.69 92 TYR A N 1
ATOM 689 C CA . TYR A 1 92 ? -5.997 2.357 17.035 1.00 71.69 92 TYR A CA 1
ATOM 690 C C . TYR A 1 92 ? -5.946 2.001 18.516 1.00 71.69 92 TYR A C 1
ATOM 692 O O . TYR A 1 92 ? -6.925 2.247 19.221 1.00 71.69 92 TYR A O 1
ATOM 700 N N . ARG A 1 93 ? -4.815 1.500 19.021 1.00 73.88 93 ARG A N 1
ATOM 701 C CA . ARG A 1 93 ? -4.619 1.265 20.456 1.00 73.88 93 ARG A CA 1
ATOM 702 C C . ARG A 1 93 ? -4.723 2.568 21.249 1.00 73.88 93 ARG A C 1
ATOM 704 O O . ARG A 1 93 ? -5.473 2.630 22.222 1.00 73.88 93 ARG A O 1
ATOM 711 N N . HIS A 1 94 ? -4.086 3.636 20.773 1.00 73.94 94 HIS A N 1
ATOM 712 C CA . HIS A 1 94 ? -4.165 4.951 21.410 1.00 73.94 94 HIS A CA 1
ATOM 713 C C . HIS 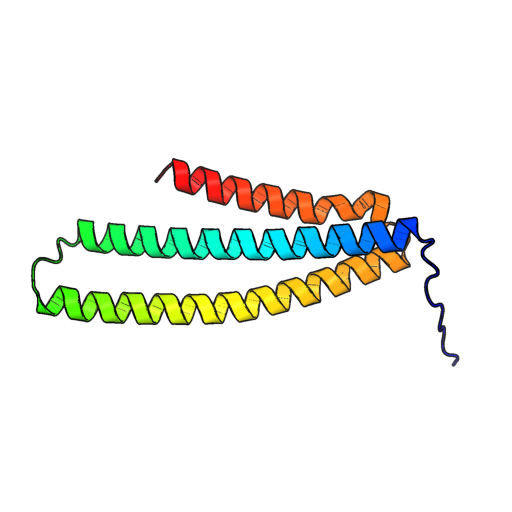A 1 94 ? -5.589 5.544 21.383 1.00 73.94 94 HIS A C 1
ATOM 715 O O . HIS A 1 94 ? -6.077 6.087 22.381 1.00 73.94 94 HIS A O 1
ATOM 721 N N . LEU A 1 95 ? -6.308 5.382 20.266 1.00 69.00 95 LEU A N 1
ATOM 722 C CA . LEU A 1 95 ? -7.714 5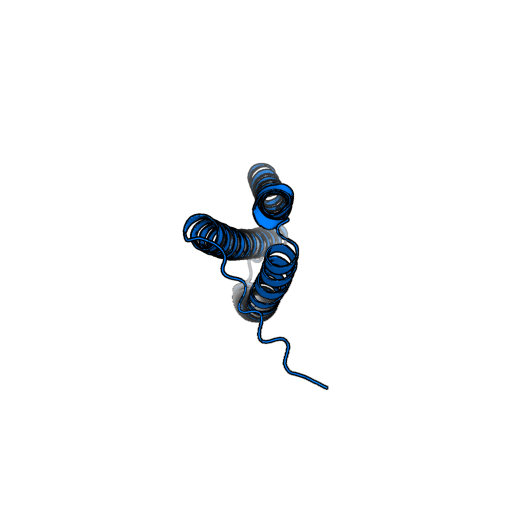.790 20.122 1.00 69.00 95 LEU A CA 1
ATOM 723 C C . LEU A 1 95 ? -8.668 4.969 21.009 1.00 69.00 95 LEU A C 1
ATOM 725 O O . LEU A 1 95 ? -9.692 5.493 21.470 1.00 69.00 95 LEU A O 1
ATOM 729 N N . ALA A 1 96 ? -8.344 3.695 21.250 1.00 67.44 96 ALA A N 1
ATOM 730 C CA . ALA A 1 96 ? -9.094 2.798 22.121 1.00 67.44 96 ALA A CA 1
ATOM 731 C C . ALA A 1 96 ? -8.962 3.205 23.595 1.00 67.44 96 ALA A C 1
ATOM 733 O O . ALA A 1 96 ? -9.968 3.273 24.305 1.00 67.44 96 ALA A O 1
ATOM 734 N N . GLU A 1 97 ? -7.745 3.548 24.028 1.00 72.06 97 GLU A N 1
ATOM 735 C CA . GLU A 1 97 ? -7.446 4.029 25.385 1.00 72.06 97 GLU A CA 1
ATOM 736 C C . GLU A 1 97 ? -8.226 5.308 25.727 1.00 72.06 97 GLU A C 1
ATOM 738 O O . GLU A 1 97 ? -8.745 5.450 26.834 1.00 72.06 97 GLU A O 1
ATOM 743 N N . HIS A 1 98 ? -8.417 6.200 24.751 1.00 70.62 98 HIS A N 1
ATOM 744 C CA . HIS A 1 98 ? -9.124 7.472 24.937 1.00 70.62 98 HIS A CA 1
ATOM 745 C C . HIS A 1 98 ? -10.648 7.389 24.715 1.00 70.62 98 HIS A C 1
ATOM 747 O O . HIS A 1 98 ? -11.321 8.421 24.708 1.00 70.62 98 HIS A O 1
ATOM 753 N N . ARG A 1 99 ? -11.218 6.189 24.499 1.00 63.72 99 ARG A N 1
ATOM 754 C CA . ARG A 1 99 ? -12.640 5.961 24.137 1.00 63.72 99 ARG A CA 1
ATOM 755 C C . ARG A 1 99 ? -13.137 6.755 22.912 1.00 63.72 99 ARG A C 1
ATOM 757 O O . ARG A 1 99 ? -14.344 6.871 22.704 1.00 63.72 99 ARG A O 1
ATOM 764 N N . ARG A 1 100 ? -12.244 7.276 22.065 1.00 67.94 100 ARG A N 1
ATOM 765 C CA . ARG A 1 100 ? -12.608 8.033 20.848 1.00 67.94 100 ARG A CA 1
ATOM 766 C C . ARG A 1 100 ? -12.707 7.167 19.596 1.00 67.94 100 ARG A C 1
ATOM 768 O O . ARG A 1 100 ? -13.086 7.665 18.540 1.00 67.94 100 ARG A O 1
ATOM 775 N N . LEU A 1 101 ? -12.441 5.868 19.720 1.00 62.94 101 LEU A N 1
ATOM 776 C CA . LEU A 1 101 ? -12.391 4.925 18.604 1.00 62.94 101 LEU A CA 1
ATOM 777 C C . LEU A 1 101 ? -13.650 4.938 17.715 1.00 62.94 101 LEU A C 1
ATOM 779 O O . LEU A 1 101 ? -13.533 4.992 16.498 1.00 62.94 101 LEU A O 1
ATOM 783 N N . LEU A 1 102 ? -14.850 4.971 18.306 1.00 60.25 102 LEU A N 1
ATOM 784 C CA . LEU A 1 102 ? -16.113 4.997 17.548 1.00 60.25 102 LEU A CA 1
ATOM 785 C C . LEU A 1 102 ? -16.393 6.342 16.860 1.00 60.25 102 LEU A C 1
ATOM 787 O O . LEU A 1 102 ? -17.130 6.379 15.881 1.00 60.25 102 LEU A O 1
ATOM 791 N N . ARG A 1 103 ? -15.833 7.446 17.368 1.00 66.44 103 ARG A N 1
ATOM 792 C CA . ARG A 1 103 ? -16.118 8.798 16.864 1.00 66.44 103 ARG A CA 1
ATOM 793 C C . ARG A 1 103 ? -15.088 9.274 15.842 1.00 66.44 103 ARG A C 1
ATOM 795 O O . ARG A 1 103 ? -15.462 9.923 14.872 1.00 66.44 103 ARG A O 1
ATOM 802 N N . ASP A 1 104 ? -13.817 8.937 16.048 1.00 70.19 104 ASP A N 1
ATOM 803 C CA . ASP A 1 104 ? -12.701 9.411 15.221 1.00 70.19 104 ASP A CA 1
ATOM 804 C C . ASP A 1 104 ? -12.005 8.292 14.428 1.00 70.19 104 ASP A C 1
ATOM 806 O O . ASP A 1 104 ? -11.308 8.583 13.457 1.00 70.19 104 ASP A O 1
ATOM 810 N N . GLY A 1 105 ? -12.225 7.016 14.771 1.00 65.00 105 GLY A N 1
ATOM 811 C CA . GLY A 1 105 ? -11.563 5.882 14.114 1.00 65.00 105 GLY A CA 1
ATOM 812 C C . GLY A 1 105 ? -11.933 5.693 12.640 1.00 65.00 105 GLY A C 1
ATOM 813 O O . GLY A 1 105 ? -11.140 5.126 11.896 1.00 65.00 105 GLY A O 1
ATOM 814 N N . TRP A 1 106 ? -13.084 6.215 12.197 1.00 72.56 106 TRP A N 1
ATOM 815 C CA . TRP A 1 106 ? -13.536 6.146 10.800 1.00 72.56 106 TRP A CA 1
ATOM 816 C C . TRP A 1 106 ? -12.776 7.092 9.855 1.00 72.56 106 TRP A C 1
ATOM 818 O O . TRP A 1 106 ? -12.787 6.883 8.644 1.00 72.56 106 TRP A O 1
ATOM 828 N N . LYS A 1 107 ? -12.081 8.110 10.381 1.00 76.44 107 LYS A N 1
ATOM 829 C CA . LYS A 1 107 ? -11.347 9.084 9.552 1.00 76.44 107 LYS A CA 1
ATOM 830 C C . LYS A 1 107 ? -10.164 8.448 8.826 1.00 76.44 107 LYS A C 1
ATOM 832 O O . LYS A 1 107 ? -9.887 8.784 7.683 1.00 76.44 107 LYS A O 1
ATOM 837 N N . VAL A 1 108 ? -9.489 7.509 9.484 1.00 73.25 108 VAL A N 1
ATOM 838 C CA . VAL A 1 108 ? -8.313 6.812 8.948 1.00 73.25 108 VAL A CA 1
ATOM 839 C C . VAL A 1 108 ? -8.661 5.967 7.712 1.00 73.25 108 VAL A C 1
ATOM 841 O O . VAL A 1 108 ? -8.059 6.200 6.665 1.00 73.25 108 VAL A O 1
ATOM 844 N N . PRO A 1 109 ? -9.651 5.050 7.749 1.00 70.12 109 PRO A N 1
ATOM 845 C CA . PRO A 1 109 ? -10.058 4.326 6.552 1.00 70.12 109 PRO A CA 1
ATOM 846 C C . PRO A 1 109 ? -10.678 5.254 5.504 1.00 70.12 109 PRO A C 1
ATOM 848 O O . PRO A 1 109 ? -10.477 5.011 4.324 1.00 70.12 109 PRO A O 1
ATOM 851 N N . ALA A 1 110 ? -11.361 6.342 5.884 1.00 71.81 110 ALA A N 1
ATOM 852 C CA . ALA A 1 110 ? -11.891 7.301 4.910 1.00 71.81 110 ALA A CA 1
ATOM 853 C C . ALA A 1 110 ? -10.783 7.984 4.084 1.00 71.81 110 ALA A C 1
ATOM 855 O O . ALA A 1 110 ? -10.926 8.123 2.872 1.00 71.81 110 ALA A O 1
ATOM 856 N N . ILE A 1 111 ? -9.662 8.358 4.714 1.00 77.56 111 ILE A N 1
ATOM 857 C CA . ILE A 1 111 ? -8.494 8.909 4.007 1.00 77.56 111 ILE A CA 1
ATOM 858 C C . ILE A 1 111 ? -7.870 7.850 3.088 1.00 77.56 111 ILE A C 1
ATOM 860 O O . ILE A 1 111 ? -7.571 8.151 1.935 1.00 77.56 111 ILE A O 1
ATOM 864 N N . LEU A 1 112 ? -7.721 6.608 3.565 1.00 75.69 112 LEU A N 1
ATOM 865 C CA . LEU A 1 112 ? -7.179 5.504 2.761 1.00 75.69 112 LEU A CA 1
ATOM 866 C C . LEU A 1 112 ? -8.070 5.168 1.557 1.00 75.69 112 LEU A C 1
ATOM 868 O O . LEU A 1 112 ? -7.566 4.962 0.459 1.00 75.69 112 LEU A O 1
ATOM 872 N N . VAL A 1 113 ? -9.394 5.168 1.733 1.00 75.12 113 VAL A N 1
ATOM 873 C CA . VAL A 1 113 ? -10.355 5.019 0.631 1.00 75.12 113 VAL A CA 1
ATOM 874 C C . VAL A 1 113 ? -10.223 6.179 -0.355 1.00 75.12 113 VAL A C 1
ATOM 876 O O . VAL A 1 113 ? -10.226 5.950 -1.559 1.00 75.12 113 VAL A O 1
ATOM 879 N N . GLY A 1 114 ? -10.070 7.414 0.133 1.00 73.88 114 GLY A N 1
ATOM 880 C CA . GLY A 1 114 ? -9.847 8.583 -0.719 1.00 73.88 114 GLY A CA 1
ATOM 881 C C . GLY A 1 114 ? -8.586 8.457 -1.579 1.00 73.88 114 GLY A C 1
ATOM 882 O O . GLY A 1 114 ? -8.647 8.694 -2.782 1.00 73.88 114 GLY A O 1
ATOM 883 N N . LEU A 1 115 ? -7.471 8.019 -0.989 1.00 74.50 115 LEU A N 1
ATOM 884 C CA . LEU A 1 115 ? -6.229 7.730 -1.714 1.00 74.50 115 LEU A CA 1
ATOM 885 C C . LEU A 1 115 ? -6.423 6.628 -2.759 1.00 74.50 115 LEU A C 1
ATOM 887 O O . LEU A 1 115 ? -6.098 6.840 -3.924 1.00 74.50 115 LEU A O 1
ATOM 891 N N . ALA A 1 116 ? -7.040 5.508 -2.377 1.00 72.31 116 ALA A N 1
ATOM 892 C CA . ALA A 1 116 ? -7.317 4.411 -3.299 1.00 72.31 116 ALA A CA 1
ATOM 893 C C . ALA A 1 116 ? -8.205 4.852 -4.479 1.00 72.31 116 ALA A C 1
ATOM 895 O O . ALA A 1 116 ? -7.977 4.431 -5.612 1.00 72.31 116 ALA A O 1
ATOM 896 N N . LEU A 1 117 ? -9.188 5.729 -4.244 1.00 77.56 117 LEU A N 1
ATOM 897 C CA . LEU A 1 117 ? -10.031 6.296 -5.299 1.00 77.56 117 LEU A CA 1
ATOM 898 C C . LEU A 1 117 ? -9.251 7.229 -6.231 1.00 77.56 117 LEU A C 1
ATOM 900 O O . LEU A 1 117 ? -9.459 7.170 -7.439 1.00 77.56 117 LEU A O 1
ATOM 904 N N . ILE A 1 118 ? -8.341 8.055 -5.706 1.00 77.62 118 ILE A N 1
ATOM 905 C CA . ILE A 1 118 ? -7.459 8.894 -6.534 1.00 77.62 118 ILE A CA 1
ATOM 906 C C . ILE A 1 118 ? -6.557 8.006 -7.399 1.00 77.62 118 ILE A C 1
ATOM 908 O O . ILE A 1 118 ? -6.479 8.217 -8.609 1.00 77.62 118 ILE A O 1
ATOM 912 N N . SER A 1 119 ? -5.942 6.977 -6.810 1.00 72.81 119 SER A N 1
ATOM 913 C CA . SER A 1 119 ? -5.133 5.987 -7.530 1.00 72.81 119 SER A CA 1
ATOM 914 C C . SER A 1 119 ? -5.940 5.286 -8.634 1.00 72.81 119 SER A C 1
ATOM 916 O O . SER A 1 119 ? -5.450 5.109 -9.749 1.00 72.81 119 SER A O 1
ATOM 918 N N . LEU A 1 120 ? -7.204 4.941 -8.363 1.00 75.81 120 LEU A N 1
ATOM 919 C CA . LEU A 1 120 ? -8.112 4.344 -9.347 1.00 75.81 120 LEU A CA 1
ATOM 920 C C . LEU A 1 120 ? -8.481 5.322 -10.478 1.00 75.81 120 LEU A C 1
ATOM 922 O O . LEU A 1 120 ? -8.534 4.924 -11.639 1.00 75.81 120 LEU A O 1
ATOM 926 N N . LEU A 1 121 ? -8.722 6.596 -10.158 1.00 77.50 121 LEU A N 1
ATOM 927 C CA . LEU A 1 121 ? -9.038 7.632 -11.145 1.00 77.50 121 LEU A CA 1
ATOM 928 C C . LEU A 1 121 ? -7.859 7.913 -12.079 1.00 77.50 121 LEU A C 1
ATOM 930 O O . LEU A 1 121 ? -8.066 8.028 -13.284 1.00 77.50 121 LEU A O 1
ATOM 934 N N . ILE A 1 122 ? -6.633 7.972 -11.548 1.00 71.56 122 ILE A N 1
ATOM 935 C CA . ILE A 1 122 ? -5.414 8.111 -12.361 1.00 71.56 122 ILE A CA 1
ATOM 936 C C . ILE A 1 122 ? -5.312 6.952 -13.352 1.00 71.56 122 ILE A C 1
ATOM 938 O O . ILE A 1 122 ? -5.019 7.175 -14.521 1.00 71.56 122 ILE A O 1
ATOM 942 N N . ARG A 1 123 ? -5.623 5.729 -12.913 1.00 67.75 123 ARG A N 1
ATOM 943 C CA . ARG A 1 123 ? -5.609 4.547 -13.778 1.00 67.75 123 ARG A CA 1
ATOM 944 C C . ARG A 1 123 ? -6.629 4.606 -14.916 1.00 67.75 123 ARG A C 1
ATOM 946 O O . ARG A 1 123 ? -6.339 4.140 -16.004 1.00 67.75 123 ARG A O 1
ATOM 953 N N . PHE A 1 124 ? -7.817 5.161 -14.681 1.00 72.06 124 PHE A N 1
ATOM 954 C CA . PHE A 1 124 ? -8.809 5.356 -15.747 1.00 72.06 124 PHE A CA 1
ATOM 955 C C . PHE A 1 124 ? -8.451 6.498 -16.711 1.00 72.06 124 PHE A C 1
ATOM 957 O O . PHE A 1 124 ? -9.027 6.571 -17.795 1.00 72.06 124 PHE A O 1
ATOM 964 N N . ALA A 1 125 ? -7.556 7.402 -16.309 1.00 62.97 125 ALA A N 1
ATOM 965 C CA . ALA A 1 125 ? -7.134 8.545 -17.111 1.00 62.97 125 ALA A CA 1
ATOM 966 C C . ALA A 1 125 ? -5.878 8.278 -17.966 1.00 62.97 125 ALA A C 1
ATOM 968 O O . ALA A 1 125 ? -5.605 9.074 -18.867 1.00 62.97 125 ALA A O 1
ATOM 969 N N . LEU A 1 126 ? -5.120 7.211 -17.675 1.00 54.97 126 LEU A N 1
ATOM 970 C CA . LEU A 1 126 ? -3.913 6.784 -18.400 1.00 54.97 126 LEU A CA 1
ATOM 971 C C . LEU A 1 126 ? -4.240 5.751 -19.491 1.00 54.97 126 LEU A C 1
ATOM 973 O O . LEU A 1 126 ? -3.568 5.798 -20.549 1.00 54.97 126 LEU A O 1
#

pLDDT: mean 73.38, std 8.66, range [45.19, 84.44]

Sequence (126 aa):
MPERNDRVKLGFKGIAAYLVLWIVSTALVLVDMVLVRSACMELLAWYAKVRNIADTAARFSFGFVVDAVDRGLLLVMAVAGLGAAIGLEALYRHLAEHRRLLRDGWKVPAILVGLALISLLIRFAL

Foldseek 3Di:
DDDPPPPLPPDPVLVVLLVVLLVLLLVLLVLLLVLVLVVVLVVLVVVCVVVVQPDPVSVVVSVVVSVVVSVVSVVVSVVVSVVSSVVSVVVSVVCSVVVCCVPCSVVSSVVSVVSSVVSVVVVVVD

Secondary structure (DSSP, 8-state):
-----------HHHHHHHHHHHHHHHHHHHHHHHHHHHHHHHHHHHHHHHTT--SHHHHHHHHHHHHHHHHHHHHHHHHHHHHHHHHHHHHHHHHHHTT-HHHHTTHHHHHHHHHHHHHHHHHHH-

Radius of gyration: 20.91 Å; chains: 1; bounding box: 38×18×73 Å